Protein AF-A0A1E9IQQ1-F1 (afdb_monomer)

Radius of gyration: 21.49 Å; Cα contacts (8 Å, |Δi|>4): 216; chains: 1; bounding box: 53×60×61 Å

Sequence (118 aa):
MRLTSLLIILILFCGCVGNSKTIDDKLIGTWNGYLIDPMSGEKIEKLVIKFTDEGEIIYITGEGEMQYIINSTYRVKNGIIYSKSFDEKKEEKATYEIKDNKLIMTNEGISNEFLKND

Solvent-accessible surface area (backbone atoms only — not comparable to full-atom values): 6989 Å² total; per-residue (Å²): 134,87,83,79,79,80,81,80,80,78,79,75,75,76,70,72,78,65,80,67,69,40,69,59,76,84,61,47,44,38,28,43,34,48,44,59,40,88,88,80,68,45,75,73,45,60,30,37,39,35,34,47,94,88,33,38,34,37,39,39,33,66,63,81,96,62,50,47,77,48,63,24,39,40,35,42,59,93,64,27,41,39,36,31,41,82,92,48,92,61,75,47,65,29,40,58,50,77,56,91,61,34,41,38,41,33,42,97,88,47,75,43,65,24,36,60,54,131

Foldseek 3Di:
DDDPDDPPPPPPPPPPPCPPQAADPLQAAKWWFFDADPVPRDGDWIWIWHAHPVQKIWIWTDDDPPIDIWIWGWGDDPQKIWIGTPVDPDIFIWGWDDDPQWIWTDGPRDITIIGGDD

Nearest PDB structures (foldseek):
  8xl6-assembly1_G  TM=4.464E-01  e=5.036E-02  Homo sapiens
  8xl6-assembly1_C  TM=4.464E-01  e=6.884E-02  Homo sapiens
  8xl7-assembly1_I  TM=4.464E-01  e=1.221E-01  Homo sapiens
  8j99-assembly1_K  TM=4.479E-01  e=1.221E-01  Homo sapiens
  8k2v-assembly1_A  TM=4.733E-01  e=3.841E-01  Homo sapiens

Mean predicted aligned error: 9.8 Å

Structure (mmCIF, N/CA/C/O backbone):
data_AF-A0A1E9IQQ1-F1
#
_entry.id   AF-A0A1E9IQQ1-F1
#
loop_
_atom_site.group_PDB
_atom_site.id
_atom_site.type_symbol
_atom_site.label_atom_id
_atom_site.label_alt_id
_atom_site.label_comp_id
_atom_site.label_asym_id
_atom_site.label_entity_id
_atom_site.label_seq_id
_atom_site.pdbx_PDB_ins_code
_atom_site.Cartn_x
_atom_site.Cartn_y
_atom_site.Cartn_z
_atom_site.occupancy
_atom_site.B_iso_or_equiv
_atom_site.auth_seq_id
_atom_site.auth_comp_id
_atom_site.auth_asym_id
_atom_site.auth_atom_id
_atom_site.pdbx_PDB_model_num
ATOM 1 N N . MET A 1 1 ? -31.639 48.051 43.520 1.00 39.38 1 MET A N 1
ATOM 2 C CA . MET A 1 1 ? -31.838 47.509 42.157 1.00 39.38 1 MET A CA 1
ATOM 3 C C . MET A 1 1 ? -30.909 46.321 41.980 1.00 39.38 1 MET A C 1
ATOM 5 O O . MET A 1 1 ? -29.712 46.481 42.166 1.00 39.38 1 MET A O 1
ATOM 9 N N . ARG A 1 2 ? -31.458 45.124 41.747 1.00 39.31 2 ARG A N 1
ATOM 10 C CA . ARG A 1 2 ? -30.680 43.892 41.556 1.00 39.31 2 ARG A CA 1
ATOM 11 C C . ARG A 1 2 ? -30.215 43.844 40.098 1.00 39.31 2 ARG A C 1
ATOM 13 O O . ARG A 1 2 ? -31.061 43.734 39.220 1.00 39.31 2 ARG A O 1
ATOM 20 N N . LEU A 1 3 ? -28.911 43.957 39.843 1.00 39.38 3 LEU A N 1
ATOM 21 C CA . LEU A 1 3 ? -28.349 43.633 38.531 1.00 39.38 3 LEU A CA 1
ATOM 22 C C . LEU A 1 3 ? -28.156 42.117 38.457 1.00 39.38 3 LEU A C 1
ATOM 24 O O . LEU A 1 3 ? -27.209 41.563 39.005 1.00 39.38 3 LEU A O 1
ATOM 28 N N . THR A 1 4 ? -29.090 41.443 37.799 1.00 47.66 4 THR A N 1
ATOM 29 C CA . THR A 1 4 ? -28.899 40.084 37.297 1.00 47.66 4 THR A CA 1
ATOM 30 C C . THR A 1 4 ? -27.948 40.155 36.104 1.00 47.66 4 THR A C 1
ATOM 32 O O . THR A 1 4 ? -28.371 40.498 35.001 1.00 47.66 4 THR A O 1
ATOM 35 N N . SER A 1 5 ? -26.659 39.875 36.316 1.00 43.91 5 SER A N 1
ATOM 36 C CA . SER A 1 5 ? -25.726 39.632 35.211 1.00 43.91 5 SER A CA 1
ATOM 37 C C . SER A 1 5 ? -26.111 38.323 34.528 1.00 43.91 5 SER A C 1
ATOM 39 O O . SER A 1 5 ? -25.968 37.246 35.104 1.00 43.91 5 SER A O 1
ATOM 41 N N . LEU A 1 6 ? -26.631 38.433 33.307 1.00 45.41 6 LEU A N 1
ATOM 42 C CA . LEU A 1 6 ? -26.845 37.310 32.403 1.00 45.41 6 LEU A CA 1
ATOM 43 C C . LEU A 1 6 ? -25.471 36.737 32.019 1.00 45.41 6 LEU A C 1
ATOM 45 O O . LEU A 1 6 ? -24.701 37.378 31.306 1.00 45.41 6 LEU A O 1
ATOM 49 N N . LEU A 1 7 ? -25.154 35.537 32.504 1.00 42.31 7 LEU A N 1
ATOM 50 C CA . LEU A 1 7 ? -23.991 34.774 32.062 1.00 42.31 7 LEU A CA 1
ATOM 51 C C . LEU A 1 7 ? -24.311 34.204 30.668 1.00 42.31 7 LEU A C 1
ATOM 53 O O . LEU A 1 7 ? -24.983 33.182 30.546 1.00 42.31 7 LEU A O 1
ATOM 57 N N . ILE A 1 8 ? -23.889 34.888 29.604 1.00 53.03 8 ILE A N 1
ATOM 58 C CA . ILE A 1 8 ? -23.972 34.354 28.239 1.00 53.03 8 ILE A CA 1
ATOM 59 C C . ILE A 1 8 ? -22.820 33.360 28.087 1.00 53.03 8 ILE A C 1
ATOM 61 O O . ILE A 1 8 ? -21.682 33.736 27.814 1.00 53.03 8 ILE A O 1
ATOM 65 N N . ILE A 1 9 ? -23.112 32.080 28.316 1.00 53.84 9 ILE A N 1
ATOM 66 C CA . ILE A 1 9 ? -22.211 30.984 27.963 1.00 53.84 9 ILE A CA 1
ATOM 67 C C . ILE A 1 9 ? -22.236 30.886 26.437 1.00 53.84 9 ILE A C 1
ATOM 69 O O . ILE A 1 9 ? -23.143 30.303 25.846 1.00 53.84 9 ILE A O 1
ATOM 73 N N . LEU A 1 10 ? -21.249 31.510 25.795 1.00 44.56 10 LEU A N 1
ATOM 74 C CA . LEU A 1 10 ? -20.973 31.335 24.377 1.00 44.56 10 LEU A CA 1
ATOM 75 C C . LEU A 1 10 ? -20.384 29.929 24.201 1.00 44.56 10 LEU A C 1
ATOM 77 O O . LEU A 1 10 ? -19.173 29.734 24.288 1.00 44.56 10 LEU A O 1
ATOM 81 N N . ILE A 1 11 ? -21.249 28.931 24.003 1.00 58.53 11 ILE A N 1
ATOM 82 C CA . ILE A 1 11 ? -20.826 27.614 23.528 1.00 58.53 11 ILE A CA 1
ATOM 83 C C . ILE A 1 11 ? -20.368 27.825 22.084 1.00 58.53 11 ILE A C 1
ATOM 85 O O . ILE A 1 11 ? -21.158 27.753 21.144 1.00 58.53 11 ILE A O 1
ATOM 89 N N . LEU A 1 12 ? -19.081 28.139 21.916 1.00 51.16 12 LEU A N 1
ATOM 90 C CA . LEU A 1 12 ? -18.368 27.897 20.674 1.00 51.16 12 LEU A CA 1
ATOM 91 C C . LEU A 1 12 ? -18.457 26.391 20.433 1.00 51.16 12 LEU A C 1
ATOM 93 O O . LEU A 1 12 ? -17.618 25.616 20.891 1.00 51.16 12 LEU A O 1
ATOM 97 N N . PHE A 1 13 ? -19.495 25.972 19.711 1.00 48.84 13 PHE A N 1
ATOM 98 C CA . PHE A 1 13 ? -19.390 24.792 18.879 1.00 48.84 13 PHE A CA 1
ATOM 99 C C . PHE A 1 13 ? -18.254 25.102 17.911 1.00 48.84 13 PHE A C 1
ATOM 101 O O . PHE A 1 13 ? -18.452 25.700 16.854 1.00 48.84 13 PHE A O 1
ATOM 108 N N . CYS A 1 14 ? -17.038 24.738 18.318 1.00 43.53 14 CYS A N 1
ATOM 109 C CA . CYS A 1 14 ? -15.977 24.415 17.395 1.00 43.53 14 CYS A CA 1
ATOM 110 C C . CYS A 1 14 ? -16.541 23.244 16.596 1.00 43.53 14 CYS A C 1
ATOM 112 O O . CYS A 1 14 ? -16.416 22.079 16.970 1.00 43.53 14 CYS A O 1
ATOM 114 N N . GLY A 1 15 ? -17.299 23.577 15.553 1.00 42.31 15 GLY A N 1
ATOM 115 C CA . GLY A 1 15 ? -17.552 22.680 14.459 1.00 42.31 15 GLY A CA 1
ATOM 116 C C . GLY A 1 15 ? -16.184 22.410 13.873 1.00 42.31 15 GLY A C 1
ATOM 117 O O . GLY A 1 15 ? -15.769 23.075 12.929 1.00 42.31 15 GLY A O 1
ATOM 118 N N . CYS A 1 16 ? -15.471 21.446 14.458 1.00 42.12 16 CYS A N 1
ATOM 119 C CA . CYS A 1 16 ? -14.597 20.599 13.688 1.00 42.12 16 CYS A CA 1
ATOM 120 C C . CYS A 1 16 ? -15.502 20.093 12.572 1.00 42.12 16 CYS A C 1
ATOM 122 O O . CYS A 1 16 ? -16.267 19.146 12.754 1.00 42.12 16 CYS A O 1
ATOM 124 N N . VAL A 1 17 ? -15.483 20.789 11.434 1.00 44.28 17 VAL A N 1
ATOM 125 C CA . VAL A 1 17 ? -15.859 20.227 10.149 1.00 44.28 17 VAL A CA 1
ATOM 126 C C . VAL A 1 17 ? -14.816 19.144 9.950 1.00 44.28 17 VAL A C 1
ATOM 128 O O . VAL A 1 17 ? -13.770 19.350 9.340 1.00 44.28 17 VAL A O 1
ATOM 131 N N . GLY A 1 18 ? -15.040 18.025 10.636 1.00 39.53 18 GLY A N 1
ATOM 132 C CA . GLY A 1 18 ? -14.269 16.824 10.505 1.00 39.53 18 GLY A CA 1
ATOM 133 C C . GLY A 1 18 ? -14.512 16.427 9.076 1.00 39.53 18 GLY A C 1
ATOM 134 O O . GLY A 1 18 ? -15.545 15.849 8.751 1.00 39.53 18 GLY A O 1
ATOM 135 N N . ASN A 1 19 ? -13.576 16.781 8.205 1.00 43.28 19 ASN A N 1
ATOM 136 C CA . ASN A 1 19 ? -13.363 16.030 6.996 1.00 43.28 19 ASN A CA 1
ATOM 137 C C . ASN A 1 19 ? -12.921 14.660 7.512 1.00 43.28 19 ASN A C 1
ATOM 139 O O . ASN A 1 19 ? -11.729 14.425 7.695 1.00 43.28 19 ASN A O 1
ATOM 143 N N . SER A 1 20 ? -13.883 13.843 7.954 1.00 51.06 20 SER A N 1
ATOM 144 C CA . SER A 1 20 ? -13.621 12.566 8.589 1.00 51.06 20 SER A CA 1
ATOM 145 C C . SER A 1 20 ? -13.013 11.726 7.488 1.00 51.06 20 SER A C 1
ATOM 147 O O . SER A 1 20 ? -13.740 11.180 6.650 1.00 51.06 20 SER A O 1
ATOM 149 N N . LYS A 1 21 ? -11.676 11.716 7.421 1.00 61.81 21 LYS A N 1
ATOM 150 C CA . LYS A 1 21 ? -10.927 10.794 6.585 1.00 61.81 21 LYS A CA 1
ATOM 151 C C . LYS A 1 21 ? -11.477 9.438 6.974 1.00 61.81 21 LYS A C 1
ATOM 153 O O . LYS A 1 21 ? -11.329 8.996 8.107 1.00 61.81 21 LYS A O 1
ATOM 158 N N . THR A 1 22 ? -12.288 8.881 6.089 1.00 83.25 22 THR A N 1
ATOM 159 C CA . THR A 1 22 ? -12.952 7.619 6.359 1.00 83.25 22 THR A CA 1
ATOM 160 C C . THR A 1 22 ? -11.870 6.594 6.093 1.00 83.25 22 THR A C 1
ATOM 162 O O . THR A 1 22 ? -11.576 6.298 4.944 1.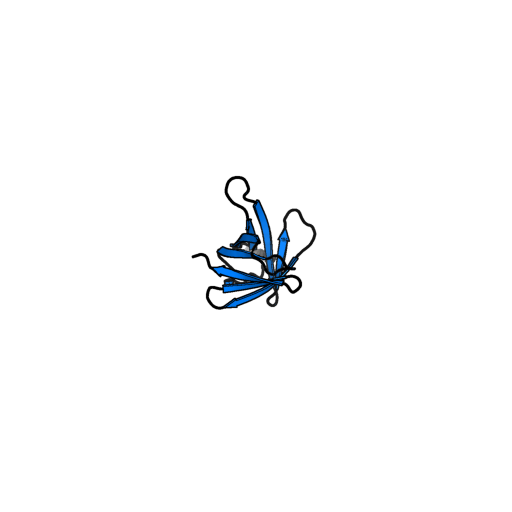00 83.25 22 THR A O 1
ATOM 165 N N . ILE A 1 23 ? -11.143 6.221 7.133 1.00 88.38 23 ILE A N 1
ATOM 166 C CA . ILE A 1 23 ? -10.050 5.256 7.071 1.00 88.38 23 ILE A CA 1
ATOM 167 C C . ILE A 1 23 ? -10.620 3.912 7.529 1.00 88.38 23 ILE A C 1
ATOM 169 O O . ILE A 1 23 ? -11.568 3.874 8.313 1.00 88.38 23 ILE A O 1
ATOM 173 N N . ASP A 1 24 ? -10.101 2.816 6.980 1.00 92.69 24 ASP A N 1
ATOM 174 C CA . ASP A 1 24 ? -10.391 1.472 7.477 1.00 92.69 24 ASP A CA 1
ATOM 175 C C . ASP A 1 24 ? -9.202 1.011 8.319 1.00 92.69 24 ASP A C 1
ATOM 177 O O . ASP A 1 24 ? -8.114 0.791 7.781 1.00 92.69 24 ASP A O 1
ATOM 181 N N . ASP A 1 25 ? -9.414 0.851 9.626 1.00 92.75 25 ASP A N 1
ATOM 182 C CA . ASP A 1 25 ? -8.367 0.482 10.582 1.00 92.75 25 ASP A CA 1
ATOM 183 C C . ASP A 1 25 ? -7.655 -0.826 10.214 1.00 92.75 25 ASP A C 1
ATOM 185 O O . ASP A 1 25 ? -6.496 -1.037 10.570 1.00 92.75 25 ASP A O 1
ATOM 189 N N . LYS A 1 26 ? -8.314 -1.709 9.452 1.00 93.62 26 LYS A N 1
ATOM 190 C CA . LYS A 1 26 ? -7.714 -2.970 9.000 1.00 93.62 26 LYS A CA 1
ATOM 191 C C . LYS A 1 26 ? -6.550 -2.755 8.033 1.00 93.62 26 LYS A C 1
ATOM 193 O O . LYS A 1 26 ? -5.641 -3.585 8.007 1.00 93.62 26 LYS A O 1
ATOM 198 N N . LEU A 1 27 ? -6.568 -1.668 7.256 1.00 95.50 27 LEU A N 1
ATOM 199 C CA . LEU A 1 27 ? -5.487 -1.314 6.330 1.00 95.50 27 LEU A CA 1
ATOM 200 C C . LEU A 1 27 ? -4.252 -0.793 7.059 1.00 95.50 27 LEU A C 1
ATOM 202 O O . LEU A 1 27 ? -3.150 -0.944 6.537 1.00 95.50 27 LEU A O 1
ATOM 206 N N . ILE A 1 28 ? -4.417 -0.203 8.244 1.00 95.50 28 ILE A N 1
ATOM 207 C CA . ILE A 1 28 ? -3.327 0.443 8.976 1.00 95.50 28 ILE A CA 1
ATOM 208 C C . ILE A 1 28 ? -2.214 -0.573 9.263 1.00 95.50 28 ILE A C 1
ATOM 210 O O . ILE A 1 28 ? -2.450 -1.701 9.721 1.00 95.50 28 ILE A O 1
ATOM 214 N N . GLY A 1 29 ? -0.984 -0.158 8.970 1.00 96.12 29 GLY A N 1
ATOM 215 C CA . GLY A 1 29 ? 0.217 -0.970 9.112 1.00 96.12 29 GLY A CA 1
ATOM 216 C C . GLY A 1 29 ? 1.060 -1.013 7.845 1.00 96.12 29 GLY A C 1
ATOM 217 O O . GLY A 1 29 ? 0.828 -0.276 6.883 1.00 96.12 29 GLY A O 1
ATOM 218 N N . THR A 1 30 ? 2.066 -1.881 7.879 1.00 97.94 30 THR A N 1
ATOM 219 C CA . THR A 1 30 ? 3.022 -2.078 6.790 1.00 97.94 30 THR A CA 1
ATOM 220 C C . THR A 1 30 ? 2.705 -3.377 6.061 1.00 97.94 30 THR A C 1
ATOM 222 O O . THR A 1 30 ? 2.447 -4.401 6.690 1.00 97.94 30 THR A O 1
ATOM 225 N N . TRP A 1 31 ? 2.748 -3.343 4.736 1.00 97.88 31 TRP A N 1
ATOM 226 C CA . TRP A 1 31 ? 2.438 -4.465 3.862 1.00 97.88 31 TRP A CA 1
ATOM 227 C C . TRP A 1 31 ? 3.566 -4.652 2.853 1.00 97.88 31 TRP A C 1
ATOM 229 O O . TRP A 1 31 ? 3.943 -3.716 2.153 1.00 97.88 31 TRP A O 1
ATOM 239 N N . ASN A 1 32 ? 4.101 -5.864 2.771 1.00 96.94 32 ASN A N 1
ATOM 240 C CA . ASN A 1 32 ? 5.172 -6.240 1.859 1.00 96.94 32 ASN A CA 1
ATOM 241 C C . ASN A 1 32 ? 4.607 -7.019 0.675 1.00 96.94 32 ASN A C 1
ATOM 243 O O . ASN A 1 32 ? 3.903 -8.010 0.853 1.00 96.94 32 ASN A O 1
ATOM 247 N N . GLY A 1 33 ? 4.980 -6.631 -0.532 1.00 94.88 33 GLY A N 1
ATOM 248 C CA . GLY A 1 33 ? 4.614 -7.332 -1.751 1.00 94.88 33 GLY A CA 1
ATOM 249 C C . GLY A 1 33 ? 5.615 -7.056 -2.858 1.00 94.88 33 GLY A C 1
ATOM 250 O O . GLY A 1 33 ? 6.794 -6.788 -2.608 1.00 94.88 33 GLY A O 1
ATOM 251 N N . TYR A 1 34 ? 5.132 -7.147 -4.089 1.00 93.44 34 TYR A N 1
ATOM 252 C CA . TYR A 1 34 ? 5.928 -6.918 -5.283 1.00 93.44 34 TYR A CA 1
ATOM 253 C C . TYR A 1 34 ? 5.138 -6.074 -6.278 1.00 93.44 34 TYR A C 1
ATOM 255 O O . TYR A 1 34 ? 3.920 -6.217 -6.381 1.00 93.44 34 TYR A O 1
ATOM 263 N N . LEU A 1 35 ? 5.840 -5.230 -7.029 1.00 88.62 35 LEU A N 1
ATOM 264 C CA . LEU A 1 35 ? 5.337 -4.722 -8.296 1.00 88.62 35 LEU A CA 1
ATOM 265 C C . LEU A 1 35 ? 5.224 -5.896 -9.267 1.00 88.62 35 LEU A C 1
ATOM 267 O O . LEU A 1 35 ? 6.177 -6.660 -9.432 1.00 88.62 35 LEU A O 1
ATOM 271 N N . ILE A 1 36 ? 4.055 -6.039 -9.879 1.00 87.00 36 ILE A N 1
ATOM 272 C CA . ILE A 1 36 ? 3.771 -7.083 -10.858 1.00 87.00 36 ILE A CA 1
ATOM 273 C C . ILE A 1 36 ? 3.697 -6.444 -12.240 1.00 87.00 36 ILE A C 1
ATOM 275 O O . ILE A 1 36 ? 3.018 -5.430 -12.413 1.00 87.00 36 ILE A O 1
ATOM 279 N N . ASP A 1 37 ? 4.383 -7.036 -13.216 1.00 85.94 37 ASP A N 1
ATOM 280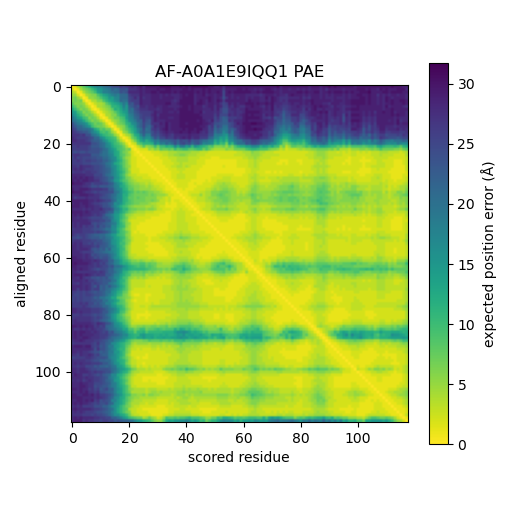 C CA . ASP A 1 37 ? 4.197 -6.682 -14.620 1.00 85.94 37 ASP A CA 1
ATOM 281 C C . ASP A 1 37 ? 2.778 -7.086 -15.042 1.00 85.94 37 ASP A C 1
ATOM 283 O O . ASP A 1 37 ? 2.453 -8.276 -15.025 1.00 85.94 37 ASP A O 1
ATOM 287 N N . PRO A 1 38 ? 1.915 -6.139 -15.439 1.00 81.69 38 PRO A N 1
ATOM 288 C CA . PRO A 1 38 ? 0.546 -6.461 -15.814 1.00 81.69 38 PRO A CA 1
ATOM 289 C C . PRO A 1 38 ? 0.436 -7.342 -17.066 1.00 81.69 38 PRO A C 1
ATOM 291 O O . PRO A 1 38 ? -0.599 -7.978 -17.256 1.00 81.69 38 PRO A O 1
ATOM 294 N N . MET A 1 39 ? 1.466 -7.391 -17.919 1.00 86.06 39 MET A N 1
ATOM 295 C CA . MET A 1 39 ? 1.454 -8.191 -19.147 1.00 86.06 39 MET A CA 1
ATOM 296 C C . MET A 1 39 ? 1.850 -9.647 -18.898 1.00 86.06 39 MET A C 1
ATOM 298 O O . MET A 1 39 ? 1.207 -10.557 -19.420 1.00 86.06 39 MET A O 1
ATOM 302 N N . SER A 1 40 ? 2.916 -9.869 -18.127 1.00 88.94 40 SER A N 1
ATOM 303 C CA . SER A 1 40 ? 3.468 -11.207 -17.872 1.00 88.94 40 SER A CA 1
ATOM 304 C C . SER A 1 40 ? 3.015 -11.821 -16.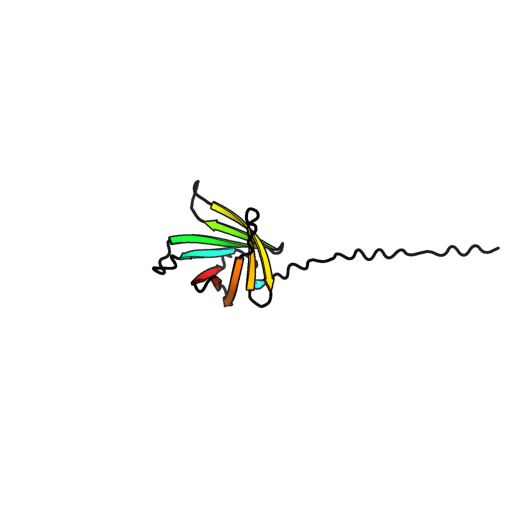543 1.00 88.94 40 SER A C 1
ATOM 306 O O . SER A 1 40 ? 3.064 -13.039 -16.383 1.00 88.94 40 SER A O 1
ATOM 308 N N . GLY A 1 41 ? 2.564 -11.002 -15.589 1.00 83.69 41 GLY A N 1
ATOM 309 C CA . GLY A 1 41 ? 2.294 -11.414 -14.212 1.00 83.69 41 GLY A CA 1
ATOM 310 C C . GLY A 1 41 ? 3.561 -11.644 -13.378 1.00 83.69 41 GLY A C 1
ATOM 311 O O . GLY A 1 41 ? 3.468 -12.119 -12.244 1.00 83.69 41 GLY A O 1
ATOM 312 N N . GLU A 1 42 ? 4.744 -11.337 -13.915 1.00 89.50 42 GLU A N 1
ATOM 313 C CA . GLU A 1 42 ? 6.010 -11.540 -13.217 1.00 89.50 42 GLU A CA 1
ATOM 314 C C . GLU A 1 42 ? 6.241 -10.490 -12.126 1.00 89.50 42 GLU A C 1
ATOM 316 O O . GLU A 1 42 ? 5.855 -9.326 -12.243 1.00 89.50 42 GLU A O 1
ATOM 321 N N . LYS A 1 43 ? 6.910 -10.911 -11.048 1.00 90.88 43 LYS A N 1
ATOM 322 C CA . LYS A 1 43 ? 7.371 -10.010 -9.987 1.00 90.88 43 LYS A CA 1
ATOM 323 C C . LYS A 1 43 ? 8.575 -9.226 -10.493 1.00 90.88 43 LYS A C 1
ATOM 325 O O . LYS A 1 43 ? 9.604 -9.824 -10.789 1.00 90.88 43 LYS A O 1
ATOM 330 N N . ILE A 1 44 ? 8.452 -7.906 -10.529 1.00 89.38 44 ILE A N 1
ATOM 331 C CA . ILE A 1 44 ? 9.505 -7.000 -10.989 1.00 89.38 44 ILE A CA 1
ATOM 332 C C . ILE A 1 44 ? 10.409 -6.610 -9.820 1.00 89.38 44 ILE A C 1
ATOM 334 O O . ILE A 1 44 ? 11.616 -6.820 -9.854 1.00 89.38 44 ILE A O 1
ATOM 338 N N . GLU A 1 45 ? 9.821 -6.039 -8.771 1.00 91.06 45 GLU A N 1
ATOM 339 C CA . GLU A 1 45 ? 10.569 -5.419 -7.679 1.00 91.06 45 GLU A CA 1
ATOM 340 C C . GLU A 1 45 ? 9.777 -5.490 -6.376 1.00 91.06 45 GLU A C 1
ATOM 342 O O . GLU A 1 45 ? 8.548 -5.571 -6.391 1.00 91.06 45 GLU A O 1
ATOM 347 N N . LYS A 1 46 ? 10.470 -5.488 -5.234 1.00 93.44 46 LYS A N 1
ATOM 348 C CA . LYS A 1 46 ? 9.825 -5.453 -3.922 1.00 93.44 46 LYS A CA 1
ATOM 349 C C . LYS A 1 46 ? 9.135 -4.106 -3.714 1.00 93.44 46 LYS A C 1
ATOM 351 O O . LYS A 1 46 ? 9.760 -3.063 -3.847 1.00 93.44 46 LYS A O 1
ATOM 356 N N . LEU A 1 47 ? 7.880 -4.153 -3.282 1.00 94.81 47 LEU A N 1
ATOM 357 C CA . LEU A 1 47 ? 7.093 -2.980 -2.923 1.00 94.81 47 LEU A CA 1
ATOM 358 C C . LEU A 1 47 ? 6.642 -3.092 -1.471 1.00 94.81 47 LEU A C 1
ATOM 360 O O . LEU A 1 47 ? 6.043 -4.091 -1.074 1.00 94.81 47 LEU A O 1
ATOM 364 N N . VAL A 1 48 ? 6.899 -2.054 -0.688 1.00 96.31 48 VAL A N 1
ATOM 365 C CA . VAL A 1 48 ? 6.357 -1.894 0.661 1.00 96.31 48 VAL A CA 1
ATOM 366 C C . VAL A 1 48 ? 5.318 -0.782 0.638 1.00 96.31 48 VAL A C 1
ATOM 368 O O . VAL A 1 48 ? 5.572 0.297 0.107 1.00 96.31 48 VAL A O 1
ATOM 371 N N . ILE A 1 49 ? 4.152 -1.045 1.222 1.00 96.44 49 ILE A N 1
ATOM 372 C CA . ILE A 1 49 ? 3.063 -0.080 1.369 1.00 96.44 49 ILE A CA 1
ATOM 373 C C . ILE A 1 49 ? 2.802 0.125 2.854 1.00 96.44 49 ILE A C 1
ATOM 375 O O . ILE A 1 49 ? 2.546 -0.836 3.577 1.00 96.44 49 ILE A O 1
ATOM 379 N N . LYS A 1 50 ? 2.829 1.371 3.317 1.00 97.62 50 LYS A N 1
ATOM 380 C CA . LYS A 1 50 ? 2.447 1.728 4.684 1.00 97.62 50 LYS A CA 1
ATOM 381 C C . LYS A 1 50 ? 1.206 2.605 4.664 1.00 97.62 50 LYS A C 1
ATOM 383 O O . LYS A 1 50 ? 1.227 3.667 4.054 1.00 97.62 50 LYS A O 1
ATOM 388 N N . PHE A 1 51 ? 0.163 2.179 5.368 1.00 96.56 51 PHE A N 1
ATOM 389 C CA . PHE A 1 51 ? -1.032 2.980 5.631 1.00 96.56 51 PHE A CA 1
ATOM 390 C C . PHE A 1 51 ? -0.977 3.509 7.067 1.00 96.56 51 PHE A C 1
ATOM 392 O O . PHE A 1 51 ? -0.800 2.721 8.002 1.00 96.56 51 PHE A O 1
ATOM 399 N N . THR A 1 52 ? -1.133 4.821 7.248 1.00 95.62 52 THR A N 1
ATOM 400 C CA . THR A 1 52 ? -1.184 5.463 8.573 1.00 95.62 52 THR A CA 1
ATOM 401 C C . THR A 1 52 ? -2.617 5.761 9.009 1.00 95.62 52 THR A C 1
ATOM 403 O O . THR A 1 52 ? -3.528 5.850 8.177 1.00 95.62 52 THR A O 1
ATOM 406 N N . ASP A 1 53 ? -2.824 5.923 10.314 1.00 94.38 53 ASP A N 1
ATOM 407 C CA . ASP A 1 53 ? -4.091 6.367 10.909 1.00 94.38 53 ASP A CA 1
ATOM 408 C C . ASP A 1 53 ? -4.381 7.854 10.633 1.00 94.38 53 ASP A C 1
ATOM 410 O O . ASP A 1 53 ? -5.533 8.285 10.680 1.00 94.38 53 ASP A O 1
ATOM 414 N N . GLU A 1 54 ? -3.369 8.638 10.247 1.00 92.50 54 GLU A N 1
ATOM 415 C CA . GLU A 1 54 ? -3.556 10.022 9.805 1.00 92.50 54 GLU A CA 1
ATOM 416 C C . GLU A 1 54 ? -4.049 10.131 8.355 1.00 92.50 54 GLU A C 1
ATOM 418 O O . GLU A 1 54 ? -4.345 11.234 7.881 1.00 92.50 54 GLU A O 1
ATOM 423 N N . GLY A 1 55 ? -4.175 9.016 7.631 1.00 93.00 55 GLY A N 1
ATOM 424 C CA . GLY A 1 55 ? -4.632 8.995 6.242 1.00 93.00 55 GLY A CA 1
ATOM 425 C C . GLY A 1 55 ? -3.523 9.281 5.233 1.00 93.00 55 GLY A C 1
ATOM 426 O O . GLY A 1 55 ? -3.786 9.894 4.193 1.00 93.00 55 GLY A O 1
ATOM 427 N N . GLU A 1 56 ? -2.295 8.869 5.542 1.00 94.88 56 GLU A N 1
ATOM 428 C CA . GLU A 1 56 ? -1.169 8.847 4.609 1.00 94.88 56 GLU A CA 1
ATOM 429 C C . GLU A 1 56 ? -0.899 7.424 4.116 1.00 94.88 56 GLU A C 1
ATOM 431 O O . GLU A 1 56 ? -1.006 6.449 4.861 1.00 94.88 56 GLU A O 1
ATOM 436 N N . ILE A 1 57 ? -0.568 7.307 2.834 1.00 95.12 57 ILE A N 1
ATOM 437 C CA . ILE A 1 57 ? -0.111 6.070 2.213 1.00 95.12 57 ILE A CA 1
ATOM 438 C C . ILE A 1 57 ? 1.282 6.305 1.641 1.00 95.12 57 ILE A C 1
ATOM 440 O O . ILE A 1 57 ? 1.509 7.265 0.903 1.00 95.12 57 ILE A O 1
ATOM 444 N N . ILE A 1 58 ? 2.217 5.444 2.024 1.00 95.38 58 ILE A N 1
ATOM 445 C CA . ILE A 1 58 ? 3.629 5.557 1.670 1.00 95.38 58 ILE A CA 1
ATOM 446 C C . ILE A 1 58 ? 4.013 4.313 0.886 1.00 95.38 58 ILE A C 1
ATOM 448 O O . ILE A 1 58 ? 3.899 3.199 1.398 1.00 95.38 58 ILE A O 1
ATOM 452 N N . TYR A 1 59 ? 4.480 4.512 -0.341 1.00 94.06 59 TYR A N 1
ATOM 453 C CA . TYR A 1 59 ? 5.025 3.456 -1.183 1.00 94.06 59 TYR A CA 1
ATOM 454 C C . TYR A 1 59 ? 6.546 3.517 -1.151 1.00 94.06 59 TYR A C 1
ATOM 456 O O . TYR A 1 59 ? 7.121 4.593 -1.305 1.00 94.06 59 TYR A O 1
ATOM 464 N N . ILE A 1 60 ? 7.192 2.370 -0.962 1.00 94.81 60 ILE A N 1
ATOM 465 C CA . ILE A 1 60 ? 8.650 2.245 -0.927 1.00 94.81 60 ILE A CA 1
ATOM 466 C C . ILE A 1 60 ? 9.052 1.103 -1.859 1.00 94.81 60 ILE A C 1
ATOM 468 O O . ILE A 1 60 ? 8.625 -0.034 -1.658 1.00 94.81 60 ILE A O 1
ATOM 472 N N . THR A 1 61 ? 9.874 1.400 -2.860 1.00 94.12 61 THR A N 1
ATOM 473 C CA . THR A 1 61 ? 10.443 0.419 -3.802 1.00 94.12 61 THR A CA 1
ATOM 474 C C . THR A 1 61 ? 11.932 0.690 -3.999 1.00 94.12 61 THR A C 1
ATOM 476 O O . THR A 1 61 ? 12.412 1.769 -3.648 1.00 94.12 61 THR A O 1
ATOM 479 N N . GLY A 1 62 ? 12.672 -0.273 -4.539 1.00 90.88 62 GLY A N 1
ATOM 480 C CA . GLY A 1 62 ? 14.125 -0.180 -4.688 1.00 90.88 62 GLY A CA 1
ATOM 481 C C . GLY A 1 62 ? 14.907 -0.460 -3.406 1.00 90.88 62 GLY A C 1
ATOM 482 O O . GLY A 1 62 ? 14.357 -0.607 -2.309 1.00 90.88 62 GLY A O 1
ATOM 483 N N . GLU A 1 63 ? 16.227 -0.550 -3.554 1.00 85.31 63 GLU A N 1
ATOM 484 C CA . GLU A 1 63 ? 17.158 -0.899 -2.480 1.00 85.31 63 GLU A CA 1
ATOM 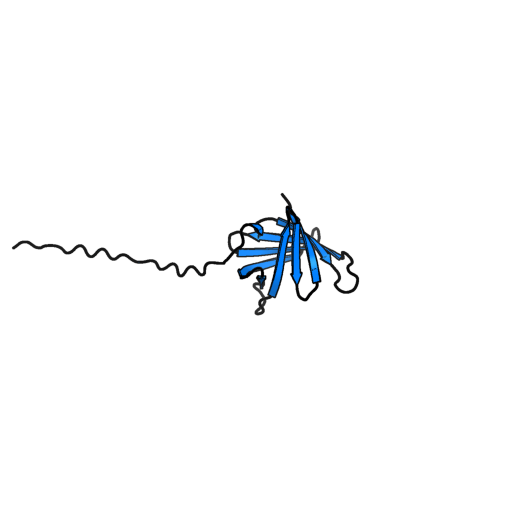485 C C . GLU A 1 63 ? 18.345 0.073 -2.416 1.00 85.31 63 GLU A C 1
ATOM 487 O O . GLU A 1 63 ? 18.799 0.614 -3.427 1.00 85.31 63 GLU A O 1
ATOM 492 N N . GLY A 1 64 ? 18.870 0.281 -1.204 1.00 85.88 64 GLY A N 1
ATOM 493 C CA . GLY A 1 64 ? 20.039 1.127 -0.964 1.00 85.88 64 GLY A CA 1
ATOM 494 C C . GLY A 1 64 ? 19.831 2.575 -1.414 1.00 85.88 64 GLY A C 1
ATOM 495 O O . GLY A 1 64 ? 18.821 3.198 -1.095 1.00 85.88 64 GLY A O 1
ATOM 496 N N . GLU A 1 65 ? 20.797 3.110 -2.160 1.00 87.12 65 GLU A N 1
ATOM 497 C CA . GLU A 1 65 ? 20.759 4.485 -2.680 1.00 87.12 65 GLU A CA 1
ATOM 498 C C . GLU A 1 65 ? 19.728 4.688 -3.805 1.00 87.12 65 GLU A C 1
ATOM 500 O O . GLU A 1 65 ? 19.419 5.826 -4.146 1.00 87.12 65 GLU A O 1
ATOM 505 N N 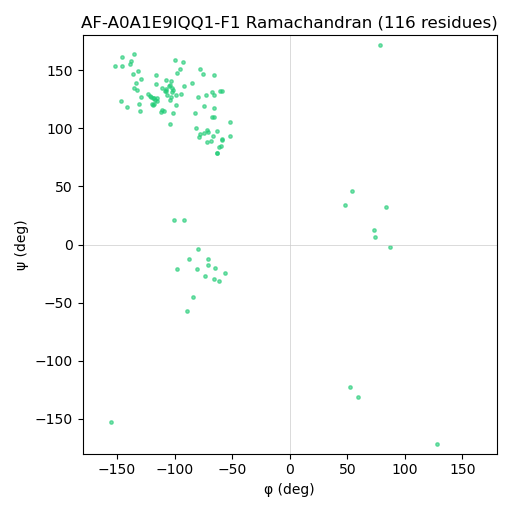. MET A 1 66 ? 19.171 3.607 -4.365 1.00 88.69 66 MET A N 1
ATOM 506 C CA . MET A 1 66 ? 18.134 3.651 -5.405 1.00 88.69 66 MET A CA 1
ATOM 507 C C . MET A 1 66 ? 16.728 3.409 -4.840 1.00 88.69 66 MET A C 1
ATOM 509 O O . MET A 1 66 ? 15.826 3.002 -5.568 1.00 88.69 66 MET A O 1
ATOM 513 N N . GLN A 1 67 ? 16.528 3.624 -3.539 1.00 92.56 67 GLN A N 1
ATOM 514 C CA . GLN A 1 67 ? 15.204 3.543 -2.936 1.00 92.56 67 GLN A CA 1
ATOM 515 C C . GLN A 1 67 ? 14.350 4.754 -3.332 1.00 92.56 67 GLN A C 1
ATOM 517 O O . GLN A 1 67 ? 14.738 5.907 -3.138 1.00 92.56 67 GLN A O 1
ATOM 522 N N . TYR A 1 68 ? 13.144 4.483 -3.820 1.00 91.44 68 TYR A N 1
ATOM 523 C CA . TYR A 1 68 ? 12.137 5.484 -4.142 1.00 91.44 68 TYR A CA 1
ATOM 524 C C . TYR A 1 68 ? 11.023 5.446 -3.101 1.00 91.44 68 TYR A C 1
ATOM 526 O O . TYR A 1 68 ? 10.461 4.386 -2.820 1.00 91.44 68 TYR A O 1
ATOM 534 N N . ILE A 1 69 ? 10.697 6.613 -2.541 1.00 92.50 69 ILE A N 1
ATOM 535 C CA . ILE A 1 69 ? 9.628 6.787 -1.555 1.00 92.50 69 ILE A CA 1
ATOM 536 C C . ILE A 1 69 ? 8.595 7.751 -2.130 1.00 92.50 69 ILE A C 1
ATOM 538 O O . ILE A 1 69 ? 8.912 8.905 -2.416 1.00 92.50 69 ILE A O 1
ATOM 542 N N . ILE A 1 70 ? 7.356 7.286 -2.268 1.00 91.00 70 ILE A N 1
ATOM 543 C CA . ILE A 1 70 ? 6.230 8.094 -2.736 1.00 91.00 70 ILE A CA 1
ATOM 544 C C . ILE A 1 70 ? 5.265 8.271 -1.572 1.00 91.00 70 ILE A C 1
ATOM 546 O O . ILE A 1 70 ? 4.641 7.313 -1.116 1.00 91.00 70 ILE A O 1
ATOM 550 N N . ASN A 1 71 ? 5.129 9.513 -1.112 1.00 92.56 71 ASN A N 1
ATOM 551 C CA . ASN A 1 71 ? 4.151 9.883 -0.098 1.00 92.56 71 ASN A CA 1
ATOM 552 C C . ASN A 1 71 ? 2.857 10.326 -0.777 1.00 92.56 71 ASN A C 1
ATOM 554 O O . ASN A 1 71 ? 2.860 11.064 -1.762 1.00 92.56 71 ASN A O 1
ATOM 558 N N . SER A 1 72 ? 1.734 9.868 -0.255 1.00 93.31 72 SER A N 1
ATOM 559 C CA . SER A 1 72 ? 0.410 10.170 -0.775 1.00 93.31 72 SER A CA 1
ATOM 560 C C . SER A 1 72 ? -0.579 10.269 0.374 1.00 93.31 72 SER A C 1
ATOM 562 O O . SER A 1 72 ? -0.356 9.767 1.472 1.00 93.31 72 SER A O 1
ATOM 564 N N . THR A 1 73 ? -1.715 10.899 0.115 1.00 94.19 73 THR A N 1
ATOM 565 C CA . THR A 1 73 ? -2.863 10.844 1.026 1.00 94.19 73 THR A CA 1
ATOM 566 C C . THR A 1 73 ? -3.816 9.745 0.584 1.00 94.19 73 THR A C 1
ATOM 568 O O . THR A 1 73 ? -3.894 9.453 -0.612 1.00 94.19 73 THR A O 1
ATOM 571 N N . TYR A 1 74 ? -4.558 9.151 1.520 1.00 94.88 74 TYR A N 1
ATOM 572 C CA . TYR A 1 74 ? -5.623 8.212 1.186 1.00 94.88 74 TYR A CA 1
ATOM 573 C C . TYR A 1 74 ? -6.886 8.401 2.028 1.00 94.88 74 TYR A C 1
ATOM 575 O O . TYR A 1 74 ? -6.881 8.957 3.127 1.00 94.88 74 TYR A O 1
ATOM 583 N N . ARG A 1 75 ? -7.996 7.918 1.472 1.00 94.62 75 ARG A N 1
ATOM 584 C CA . ARG A 1 75 ? -9.280 7.728 2.152 1.00 94.62 75 ARG A CA 1
ATOM 585 C C . ARG A 1 75 ? -9.971 6.497 1.583 1.00 94.62 75 ARG A C 1
ATOM 587 O O . ARG A 1 75 ? -9.788 6.159 0.417 1.00 94.62 75 ARG A O 1
ATOM 594 N N . VAL A 1 76 ? -10.823 5.872 2.373 1.00 95.31 76 VAL A N 1
ATOM 595 C CA . VAL A 1 76 ? -11.615 4.705 1.997 1.00 95.31 76 VAL A CA 1
ATOM 596 C C . VAL A 1 76 ? -13.086 5.086 1.905 1.00 95.31 76 VAL A C 1
ATOM 598 O O . VAL A 1 76 ? -13.636 5.749 2.775 1.00 95.31 76 VAL A O 1
ATOM 601 N N . LYS A 1 77 ? -13.770 4.659 0.845 1.00 93.88 77 LYS A N 1
ATOM 602 C CA . LYS A 1 77 ? -15.231 4.770 0.759 1.00 93.88 77 LYS A CA 1
ATOM 603 C C . LYS A 1 77 ? -15.790 3.584 -0.010 1.00 93.88 77 LYS A C 1
ATOM 605 O O . LYS A 1 77 ? -15.422 3.386 -1.163 1.00 93.88 77 LYS A O 1
ATOM 610 N N . ASN A 1 78 ? -16.704 2.838 0.611 1.00 92.44 78 ASN A N 1
ATOM 611 C CA . ASN A 1 78 ? -17.377 1.675 0.018 1.00 92.44 78 ASN A CA 1
ATOM 612 C C . ASN A 1 78 ? -16.399 0.610 -0.529 1.00 92.44 78 ASN A C 1
ATOM 614 O O . ASN A 1 78 ? -16.557 0.163 -1.660 1.00 92.44 78 ASN A O 1
ATOM 618 N N . GLY A 1 79 ? -15.366 0.241 0.240 1.00 92.44 79 GLY A N 1
ATOM 619 C CA . GLY A 1 79 ? -14.378 -0.774 -0.172 1.00 92.44 79 GLY A CA 1
ATOM 620 C C . GLY A 1 79 ? -13.393 -0.317 -1.258 1.00 92.44 79 GLY A C 1
ATOM 621 O O . GLY A 1 79 ? -12.692 -1.135 -1.849 1.00 92.44 79 GLY A O 1
ATOM 622 N N . ILE A 1 80 ? -13.343 0.989 -1.536 1.00 95.81 80 ILE A N 1
ATOM 623 C CA . ILE A 1 80 ? -12.423 1.598 -2.500 1.00 95.81 80 ILE A CA 1
ATOM 624 C C . ILE A 1 80 ? -11.472 2.524 -1.746 1.00 95.81 80 ILE A C 1
ATOM 626 O 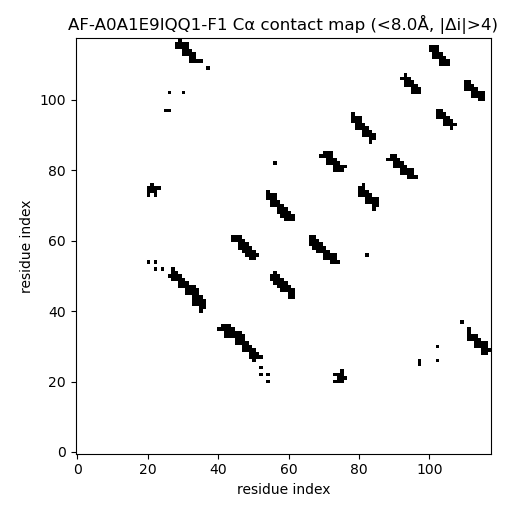O . ILE A 1 80 ? -11.924 3.430 -1.040 1.00 95.81 80 ILE A O 1
ATOM 630 N N . ILE A 1 81 ? -10.174 2.308 -1.929 1.00 96.12 81 ILE A N 1
ATOM 631 C CA . ILE A 1 81 ? -9.102 3.230 -1.562 1.00 96.12 81 ILE A CA 1
ATOM 632 C C . ILE A 1 81 ? -9.026 4.296 -2.650 1.00 96.12 81 ILE A C 1
ATOM 634 O O . ILE A 1 81 ? -8.925 3.984 -3.835 1.00 96.12 81 ILE A O 1
ATOM 638 N N . TYR A 1 82 ? -9.076 5.552 -2.231 1.00 94.50 82 TYR A N 1
ATOM 639 C CA . TYR A 1 82 ? -8.815 6.717 -3.058 1.00 94.50 82 TYR A CA 1
ATOM 640 C C . TYR A 1 82 ? -7.491 7.305 -2.595 1.00 94.50 82 TYR A C 1
ATOM 642 O O . TYR A 1 82 ? -7.410 7.745 -1.446 1.00 94.50 82 TYR A O 1
ATOM 650 N N . SER A 1 83 ? -6.474 7.294 -3.452 1.00 93.38 83 SER A N 1
ATOM 651 C CA . SER A 1 83 ? -5.140 7.812 -3.145 1.00 93.38 83 SER A CA 1
ATOM 652 C C . SER A 1 83 ? -4.793 9.00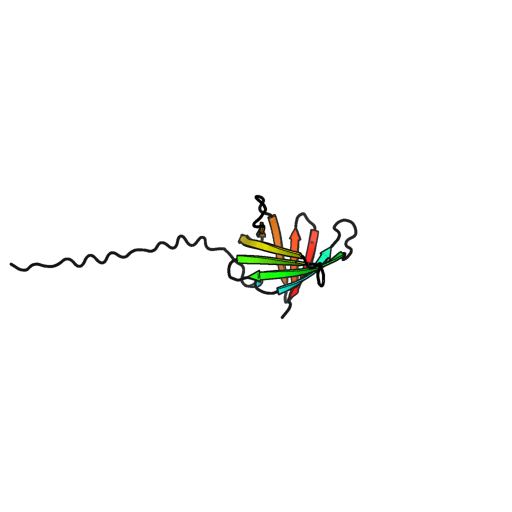0 -4.027 1.00 93.38 83 SER A C 1
ATOM 654 O O . SER A 1 83 ? -5.200 9.078 -5.184 1.00 93.38 83 SER A O 1
ATOM 656 N N . LYS A 1 84 ? -4.039 9.949 -3.480 1.00 91.88 84 LYS A N 1
ATOM 657 C CA . LYS A 1 84 ? -3.568 11.114 -4.224 1.00 91.88 84 LYS A CA 1
ATOM 658 C C . LYS A 1 84 ? -2.145 11.455 -3.811 1.00 91.88 84 LYS A C 1
ATOM 660 O O . LYS A 1 84 ? -1.916 11.796 -2.645 1.00 91.88 84 LYS A O 1
ATOM 665 N N . SER A 1 85 ? -1.227 11.380 -4.772 1.00 85.94 85 SER A N 1
ATOM 666 C CA . SER A 1 85 ? 0.142 11.869 -4.610 1.00 85.94 85 SER A CA 1
ATOM 667 C C . SER A 1 85 ? 0.151 13.385 -4.441 1.00 85.94 85 SER A C 1
ATOM 669 O O . SER A 1 85 ? -0.685 14.086 -5.016 1.00 85.94 85 SER A O 1
ATOM 671 N N . PHE A 1 86 ? 1.079 13.900 -3.635 1.00 75.94 86 PHE A N 1
ATOM 672 C CA . PHE A 1 86 ? 1.201 15.340 -3.392 1.00 75.94 86 PHE A CA 1
ATOM 673 C C . PHE A 1 86 ? 1.517 16.124 -4.671 1.00 75.94 86 PHE A C 1
ATOM 675 O O . PHE A 1 86 ? 1.046 17.252 -4.828 1.00 75.94 86 PHE A O 1
ATOM 682 N N . ASP A 1 87 ? 2.240 15.499 -5.598 1.00 74.69 87 ASP A N 1
ATOM 683 C CA . ASP A 1 87 ? 2.677 16.125 -6.846 1.00 74.69 87 ASP A CA 1
ATOM 684 C C . ASP A 1 87 ? 1.641 15.999 -7.972 1.00 74.69 87 ASP A C 1
ATOM 686 O O . ASP A 1 87 ? 1.714 16.696 -8.988 1.00 74.69 87 ASP A O 1
ATOM 690 N N . GLU A 1 88 ? 0.627 15.148 -7.793 1.00 75.19 88 GLU A N 1
ATOM 691 C CA . GLU A 1 88 ? -0.355 14.852 -8.827 1.00 75.19 88 GLU A CA 1
ATOM 692 C C . GLU A 1 88 ? -1.727 15.464 -8.548 1.00 75.19 88 GLU A C 1
ATOM 694 O O . GLU A 1 88 ? -2.263 15.491 -7.438 1.00 75.19 88 GLU A O 1
ATOM 699 N N . LYS A 1 89 ? -2.368 15.944 -9.617 1.00 74.94 89 LYS A N 1
ATOM 700 C CA . LYS A 1 89 ? -3.744 16.452 -9.532 1.00 74.94 89 LYS A CA 1
ATOM 701 C C . LYS A 1 89 ? -4.783 15.330 -9.544 1.00 74.94 89 LYS A C 1
ATOM 703 O O . LYS A 1 89 ? -5.907 15.570 -9.098 1.00 74.94 89 LYS A O 1
ATOM 708 N N . LYS A 1 90 ? -4.425 14.147 -10.052 1.00 85.62 90 LYS A N 1
ATOM 709 C CA . LYS A 1 90 ? -5.330 13.012 -10.241 1.00 85.62 90 LYS A CA 1
ATOM 710 C C . LYS A 1 90 ? -5.436 12.196 -8.952 1.00 85.62 90 LYS A C 1
ATOM 712 O O . LYS A 1 90 ? -4.458 11.993 -8.248 1.00 85.62 90 LYS A O 1
ATOM 717 N N . GLU A 1 91 ? -6.655 11.772 -8.647 1.00 89.94 91 GLU A N 1
ATOM 718 C CA . GLU A 1 91 ? -6.927 10.790 -7.600 1.00 89.94 91 GLU A CA 1
ATOM 719 C C . GLU A 1 91 ? -6.990 9.404 -8.248 1.00 89.94 91 GLU A C 1
ATOM 721 O O . GLU A 1 91 ? -7.692 9.204 -9.247 1.00 89.94 91 GLU A O 1
ATOM 726 N N . GLU A 1 92 ? -6.250 8.463 -7.685 1.00 91.50 92 GLU A N 1
ATOM 727 C CA . GLU A 1 92 ? -6.231 7.062 -8.076 1.00 91.50 92 GLU A CA 1
ATOM 728 C C . GLU A 1 92 ? -7.220 6.255 -7.243 1.00 91.50 92 GLU A C 1
ATOM 730 O O . GLU A 1 92 ? -7.619 6.658 -6.147 1.00 91.50 92 GLU A O 1
ATOM 735 N N . LYS A 1 93 ? -7.649 5.111 -7.782 1.00 94.75 93 LYS A N 1
ATOM 736 C CA . LYS A 1 93 ? -8.643 4.249 -7.145 1.00 94.75 93 LYS A CA 1
ATOM 737 C C . LYS A 1 93 ? -8.180 2.805 -7.172 1.00 94.75 93 LYS A C 1
ATOM 739 O O . LYS A 1 93 ? -7.830 2.297 -8.231 1.00 94.75 93 LYS A O 1
ATOM 744 N N . ALA A 1 94 ? -8.293 2.133 -6.036 1.00 95.50 94 ALA A N 1
ATOM 745 C CA . ALA A 1 94 ? -8.100 0.695 -5.936 1.00 95.50 94 ALA A CA 1
ATOM 746 C C . ALA A 1 94 ? -9.203 0.078 -5.077 1.00 95.50 94 ALA A C 1
ATOM 748 O O . ALA A 1 94 ? -9.530 0.592 -4.008 1.00 95.50 94 ALA A O 1
ATOM 749 N N . THR A 1 95 ? -9.783 -1.033 -5.518 1.00 97.19 95 THR A N 1
ATOM 750 C CA . THR A 1 95 ? -10.573 -1.881 -4.614 1.00 97.19 95 THR A CA 1
ATOM 751 C C . THR A 1 95 ? -9.624 -2.713 -3.771 1.00 97.19 95 THR A C 1
ATOM 753 O O . THR A 1 95 ? -8.542 -3.063 -4.245 1.00 97.19 95 THR A O 1
ATOM 756 N N . TYR A 1 96 ? -10.027 -3.080 -2.560 1.00 97.19 96 TYR A N 1
ATOM 757 C CA . TYR A 1 96 ? -9.204 -3.934 -1.714 1.00 97.19 96 TYR A CA 1
ATOM 758 C C . TYR A 1 96 ? -10.021 -4.996 -0.987 1.00 97.19 96 TYR A C 1
ATOM 760 O O . TYR A 1 96 ? -11.212 -4.831 -0.726 1.00 97.19 96 TYR A O 1
ATOM 768 N N . GLU A 1 97 ? -9.343 -6.081 -0.639 1.00 96.81 97 GLU A N 1
ATOM 769 C CA . GLU A 1 97 ? -9.831 -7.116 0.258 1.00 96.81 97 GLU A CA 1
ATOM 770 C C . GLU A 1 97 ? -8.730 -7.453 1.267 1.00 96.81 97 GLU A C 1
ATOM 772 O O . GLU A 1 97 ? -7.558 -7.549 0.903 1.00 96.81 97 GLU A O 1
ATOM 777 N N . ILE A 1 98 ? -9.106 -7.642 2.534 1.00 95.56 98 ILE A N 1
ATOM 778 C CA . ILE A 1 98 ? -8.198 -8.129 3.576 1.00 95.56 98 ILE A CA 1
ATOM 779 C C . ILE A 1 98 ? -8.712 -9.474 4.073 1.00 95.56 98 ILE A C 1
ATOM 781 O O . ILE A 1 98 ? -9.858 -9.582 4.517 1.00 95.56 98 ILE A O 1
ATOM 785 N N . LYS A 1 99 ? -7.846 -10.485 4.016 1.00 94.31 99 LYS A N 1
ATOM 786 C CA . LYS A 1 99 ? -8.070 -11.831 4.550 1.00 94.31 99 LYS A CA 1
ATOM 787 C C . LYS A 1 99 ? -6.864 -12.205 5.398 1.00 94.31 99 LYS A C 1
ATOM 789 O O . LYS A 1 99 ? -5.763 -12.326 4.870 1.00 94.31 99 LYS A O 1
ATOM 794 N N . ASP A 1 100 ? -7.069 -12.369 6.699 1.00 92.31 100 ASP A N 1
ATOM 795 C CA . ASP A 1 100 ? -5.996 -12.627 7.663 1.00 92.31 100 ASP A CA 1
ATOM 796 C C . ASP A 1 100 ? -4.865 -11.582 7.534 1.00 92.31 100 ASP A C 1
ATOM 798 O O . ASP A 1 100 ? -5.121 -10.380 7.598 1.00 92.31 100 ASP A O 1
ATOM 802 N N . ASN A 1 101 ? -3.630 -12.024 7.285 1.00 94.38 101 ASN A N 1
ATOM 803 C CA . ASN A 1 101 ? -2.456 -11.165 7.097 1.00 94.38 101 ASN A CA 1
ATOM 804 C C . ASN A 1 101 ? -2.203 -10.804 5.627 1.00 94.38 101 ASN A C 1
ATOM 806 O O . ASN A 1 101 ? -1.082 -10.459 5.260 1.00 94.38 101 ASN A O 1
ATOM 810 N N . LYS A 1 102 ? -3.221 -10.904 4.770 1.00 96.69 102 LYS A N 1
ATOM 811 C CA . LYS A 1 102 ? -3.115 -10.660 3.334 1.00 96.69 102 LYS A CA 1
ATOM 812 C C . LYS A 1 102 ? -4.004 -9.499 2.911 1.00 96.69 102 LYS A C 1
ATOM 814 O O . LYS A 1 102 ? -5.212 -9.523 3.138 1.00 96.69 102 LYS A O 1
ATOM 819 N N . LEU A 1 103 ? -3.400 -8.524 2.247 1.00 97.44 103 LEU A N 1
ATOM 820 C CA . LEU A 1 103 ? -4.061 -7.435 1.544 1.00 97.44 103 LEU A CA 1
ATOM 821 C C . LEU A 1 103 ? -4.003 -7.723 0.044 1.00 97.44 103 LEU A C 1
ATOM 823 O O . LEU A 1 103 ? -2.927 -7.903 -0.516 1.00 97.44 103 LEU A O 1
ATOM 827 N N . ILE A 1 104 ? -5.158 -7.743 -0.611 1.00 96.31 104 ILE A N 1
ATOM 828 C CA . ILE A 1 104 ? -5.266 -7.827 -2.066 1.00 96.31 104 ILE A CA 1
ATOM 829 C C . ILE A 1 104 ? -5.794 -6.485 -2.554 1.00 96.31 104 ILE A C 1
ATOM 831 O O . ILE A 1 104 ? -6.921 -6.118 -2.231 1.00 96.31 104 ILE A O 1
ATOM 835 N N . MET A 1 105 ? -4.998 -5.750 -3.327 1.00 95.50 105 MET A N 1
ATOM 836 C CA . MET A 1 105 ? -5.415 -4.496 -3.960 1.00 95.50 105 MET A CA 1
ATOM 837 C C . MET A 1 105 ? -5.595 -4.717 -5.453 1.00 95.50 105 MET A C 1
ATOM 839 O O . MET A 1 105 ? -4.725 -5.293 -6.093 1.00 95.50 105 MET A O 1
ATOM 843 N N . THR A 1 106 ? -6.700 -4.234 -6.016 1.00 94.06 106 THR A N 1
ATOM 844 C CA . THR A 1 106 ? -6.947 -4.277 -7.460 1.00 94.06 106 THR A CA 1
ATOM 845 C C . THR A 1 106 ? -7.066 -2.868 -8.013 1.00 94.06 106 THR A C 1
ATOM 847 O O . THR A 1 106 ? -7.940 -2.109 -7.589 1.00 94.06 106 THR A O 1
ATOM 850 N N . ASN A 1 107 ? -6.201 -2.536 -8.968 1.00 89.38 107 ASN A N 1
ATOM 851 C CA . ASN A 1 107 ? -6.216 -1.279 -9.711 1.00 89.38 107 ASN A CA 1
ATOM 852 C C . ASN A 1 107 ? -6.311 -1.603 -11.207 1.00 89.38 107 ASN A C 1
ATOM 854 O O . ASN A 1 107 ? -5.592 -2.471 -11.689 1.00 89.38 107 ASN A O 1
ATOM 858 N N . GLU A 1 108 ? -7.251 -0.971 -11.913 1.00 87.25 108 GLU A N 1
ATOM 859 C CA . GLU A 1 108 ? -7.481 -1.167 -13.357 1.00 87.25 108 GLU A CA 1
ATOM 860 C C . GLU A 1 108 ? -7.545 -2.648 -13.809 1.00 87.25 108 GLU A C 1
ATOM 862 O O . GLU A 1 108 ? -7.165 -3.001 -14.920 1.00 87.25 108 GLU A O 1
ATOM 867 N N . GLY A 1 109 ? -8.071 -3.531 -12.950 1.00 85.25 109 GLY A N 1
ATOM 868 C CA . GLY A 1 109 ? -8.221 -4.967 -13.228 1.00 85.25 109 GLY A CA 1
ATOM 869 C C . GLY A 1 109 ? -7.001 -5.831 -12.888 1.00 85.25 109 GLY A C 1
ATOM 870 O O . GLY A 1 109 ? -7.084 -7.050 -13.006 1.00 85.25 109 GLY A O 1
ATOM 871 N N . ILE A 1 110 ? -5.904 -5.233 -12.420 1.00 85.69 110 ILE A N 1
ATOM 872 C CA . ILE A 1 110 ? -4.694 -5.937 -11.982 1.00 85.69 110 ILE A CA 1
ATOM 873 C C . ILE A 1 110 ? -4.714 -6.049 -10.462 1.00 85.69 110 ILE A C 1
ATOM 875 O O . ILE A 1 110 ? -4.757 -5.035 -9.759 1.00 85.69 110 ILE A O 1
ATOM 879 N N . SER A 1 111 ? -4.688 -7.280 -9.956 1.00 90.44 111 SER A N 1
ATOM 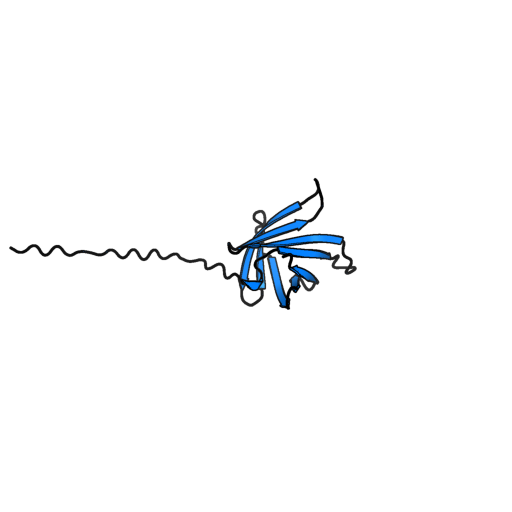880 C CA . SER A 1 111 ? -4.672 -7.571 -8.523 1.00 90.44 111 SER A CA 1
ATOM 881 C C . SER A 1 111 ? -3.259 -7.873 -8.038 1.00 90.44 111 SER A C 1
ATOM 883 O O . SER A 1 111 ? -2.591 -8.754 -8.571 1.00 90.44 111 SER A O 1
ATOM 885 N N . ASN A 1 112 ? -2.843 -7.186 -6.978 1.00 91.38 112 ASN A N 1
ATOM 886 C CA . ASN A 1 112 ? -1.576 -7.398 -6.291 1.00 91.38 112 ASN A CA 1
ATOM 887 C C . ASN A 1 112 ? -1.819 -7.867 -4.861 1.00 91.38 112 ASN A C 1
ATOM 889 O O . ASN A 1 112 ? -2.694 -7.350 -4.164 1.00 91.38 112 ASN A O 1
ATOM 893 N N . GLU A 1 113 ? -1.020 -8.839 -4.433 1.00 94.81 113 GLU A N 1
ATOM 894 C CA . GLU A 1 113 ? -1.060 -9.399 -3.089 1.00 94.81 113 GLU A CA 1
ATOM 895 C C . GLU A 1 113 ? 0.087 -8.848 -2.238 1.00 94.81 113 GLU A C 1
ATOM 897 O O . GLU A 1 113 ? 1.247 -8.840 -2.658 1.00 94.81 113 GLU A O 1
ATOM 902 N N . PHE A 1 114 ? -0.244 -8.452 -1.013 1.00 96.75 114 PHE A N 1
ATOM 903 C CA . PHE A 1 114 ? 0.689 -7.976 -0.008 1.00 96.75 114 PHE A CA 1
ATOM 904 C C . PHE A 1 114 ? 0.469 -8.717 1.308 1.00 96.75 114 PHE A C 1
ATOM 906 O O . PHE A 1 114 ? -0.664 -8.989 1.707 1.00 96.75 114 PHE A O 1
ATOM 913 N N . LEU A 1 115 ? 1.557 -9.017 2.005 1.00 97.31 115 LEU A N 1
ATOM 914 C CA . LEU A 1 115 ? 1.553 -9.659 3.312 1.00 97.31 115 LEU A CA 1
ATOM 915 C C . LEU A 1 115 ? 1.844 -8.628 4.395 1.00 97.31 115 LEU A C 1
ATOM 917 O O . LEU A 1 115 ? 2.736 -7.795 4.234 1.00 97.31 115 LEU A O 1
ATOM 921 N N . LY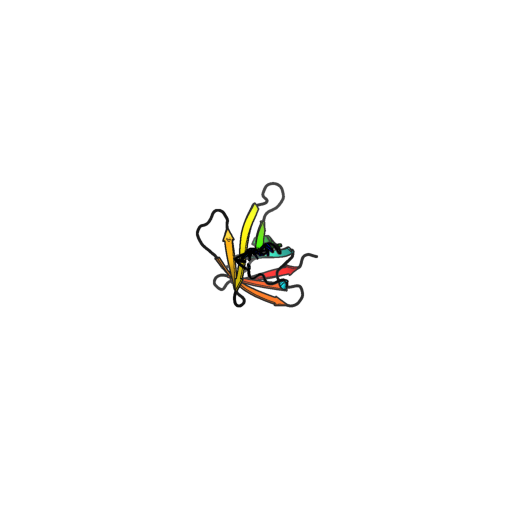S A 1 116 ? 1.103 -8.687 5.500 1.00 96.50 116 LYS A N 1
ATOM 922 C CA . LYS A 1 116 ? 1.325 -7.805 6.643 1.00 96.50 116 LYS A CA 1
ATOM 923 C C . LYS A 1 116 ? 2.736 -8.026 7.190 1.00 96.50 116 LYS A C 1
ATOM 925 O O . LYS A 1 116 ? 3.187 -9.162 7.327 1.00 96.50 116 LYS A O 1
ATOM 930 N N . ASN A 1 117 ? 3.436 -6.926 7.421 1.00 88.31 117 ASN A N 1
ATOM 931 C CA . ASN A 1 117 ? 4.757 -6.894 8.021 1.00 88.31 117 ASN A CA 1
ATOM 932 C C . ASN A 1 117 ? 4.582 -6.436 9.468 1.00 88.31 117 ASN A C 1
ATOM 934 O O . ASN A 1 117 ? 4.291 -5.256 9.691 1.00 88.31 117 ASN A O 1
ATOM 938 N N . ASP A 1 118 ? 4.677 -7.389 10.390 1.00 64.75 118 ASP A N 1
ATOM 939 C CA . ASP A 1 118 ? 4.558 -7.168 11.835 1.00 64.75 118 ASP A CA 1
ATOM 940 C C . ASP A 1 118 ? 5.711 -6.315 12.394 1.00 64.75 118 ASP A C 1
ATOM 942 O O . ASP A 1 118 ? 6.856 -6.440 11.893 1.00 64.75 118 ASP A O 1
#

pLDDT: mean 83.53, std 18.23, range [39.31, 97.94]

Secondary structure (DSSP, 8-state):
------------------------TTT-EEEEEEEE-TTT--EEEEEEEEE-TTSEEEEEES-GGG-EEEEEEEEEETTEEEEEETT-SPPEEEEEEEETTEEEEEETTEEEEEEEE-